Protein AF-A0A9E3TS78-F1 (afdb_monomer)

Foldseek 3Di:
DDDDDDDAQDWDWDDDPPAWIKIKGWHDDDVVDTDIDIDGDPPDDDDDPVCVVVVPDPPDDPDDDDDDDPDDDDDDDDDDDDD

Radius of gyration: 26.9 Å; Cα contacts (8 Å, |Δi|>4): 65; chains: 1; bounding box: 53×76×51 Å

Structure (mmCIF, N/CA/C/O backbone):
data_AF-A0A9E3TS78-F1
#
_entry.id   AF-A0A9E3TS78-F1
#
loop_
_atom_site.group_PDB
_atom_site.id
_atom_site.type_symbol
_atom_site.label_atom_id
_atom_site.label_alt_id
_atom_site.label_comp_id
_atom_site.label_asym_id
_atom_site.label_entity_id
_atom_site.label_seq_id
_atom_site.pdbx_PDB_ins_code
_atom_site.Cartn_x
_atom_site.Cartn_y
_atom_site.Cartn_z
_atom_site.occupancy
_atom_site.B_iso_or_equiv
_atom_site.auth_seq_id
_atom_site.auth_comp_id
_atom_site.auth_asym_id
_atom_site.auth_atom_id
_atom_site.pdbx_PDB_model_num
ATOM 1 N N . MET A 1 1 ? 2.098 16.569 -1.843 1.00 82.50 1 MET A N 1
ATOM 2 C CA . MET A 1 1 ? 1.544 15.409 -1.111 1.00 82.50 1 MET A CA 1
ATOM 3 C C . MET A 1 1 ? 0.117 15.197 -1.588 1.00 82.50 1 MET A C 1
ATOM 5 O O . MET A 1 1 ? -0.644 16.153 -1.553 1.00 82.50 1 MET A O 1
ATOM 9 N N . LEU A 1 2 ? -0.216 14.006 -2.089 1.00 91.12 2 LEU A N 1
ATOM 10 C CA . LEU A 1 2 ? -1.578 13.646 -2.498 1.00 91.12 2 LEU A CA 1
ATOM 11 C C . LEU A 1 2 ? -2.188 12.752 -1.412 1.00 91.12 2 LEU A C 1
ATOM 13 O O . LEU A 1 2 ? -1.521 11.824 -0.958 1.00 91.12 2 LEU A O 1
ATOM 17 N N . THR A 1 3 ? -3.423 13.028 -0.994 1.00 93.38 3 THR A N 1
ATOM 18 C CA . THR A 1 3 ? -4.064 12.349 0.145 1.00 93.38 3 THR A CA 1
ATOM 19 C C . THR A 1 3 ? -5.347 11.662 -0.300 1.00 93.38 3 THR A C 1
ATOM 21 O O . THR A 1 3 ? -6.181 12.269 -0.968 1.00 93.38 3 THR A O 1
ATOM 24 N N . PHE A 1 4 ? -5.534 10.408 0.113 1.00 91.56 4 PHE A N 1
ATOM 25 C CA . PHE A 1 4 ? -6.748 9.641 -0.148 1.00 91.56 4 PHE A CA 1
ATOM 26 C C . PHE A 1 4 ? -7.319 9.077 1.149 1.00 91.56 4 PHE A C 1
ATOM 28 O O . PHE A 1 4 ? -6.580 8.553 1.979 1.00 91.56 4 PHE A O 1
ATOM 35 N N . THR A 1 5 ? -8.643 9.096 1.266 1.00 93.19 5 THR A N 1
ATOM 36 C CA . THR A 1 5 ? -9.371 8.376 2.316 1.00 93.19 5 THR A CA 1
ATOM 37 C C . THR A 1 5 ? -9.989 7.124 1.712 1.00 93.19 5 THR A C 1
ATOM 39 O O . THR A 1 5 ? -10.637 7.194 0.665 1.00 93.19 5 THR A O 1
ATOM 42 N N . ARG A 1 6 ? -9.784 5.971 2.352 1.00 94.88 6 ARG A N 1
ATOM 43 C CA . ARG A 1 6 ? -10.266 4.671 1.873 1.00 94.88 6 ARG A CA 1
ATOM 44 C C . ARG A 1 6 ? -10.995 3.923 2.979 1.00 94.88 6 ARG A C 1
ATOM 46 O O . ARG A 1 6 ? -10.603 3.983 4.141 1.00 94.88 6 ARG A O 1
ATOM 53 N N . LYS A 1 7 ? -12.076 3.237 2.604 1.00 95.94 7 LYS A N 1
ATOM 54 C CA . LYS A 1 7 ? -12.766 2.278 3.478 1.00 95.94 7 LYS A CA 1
ATOM 55 C C . LYS A 1 7 ? -12.016 0.944 3.489 1.00 95.94 7 LYS A C 1
ATOM 57 O O . LYS A 1 7 ? -11.191 0.691 2.614 1.00 95.94 7 LYS A O 1
ATOM 62 N N . ASN A 1 8 ? -12.329 0.086 4.460 1.00 96.75 8 ASN A N 1
ATOM 63 C CA . ASN A 1 8 ? -11.797 -1.276 4.506 1.00 96.75 8 ASN A CA 1
ATOM 64 C C . ASN A 1 8 ? -12.084 -2.029 3.192 1.00 96.75 8 ASN A C 1
ATOM 66 O O . ASN A 1 8 ? -13.201 -1.964 2.680 1.00 96.75 8 ASN A O 1
ATOM 70 N N . GLY A 1 9 ? -11.064 -2.688 2.646 1.00 96.81 9 GLY A N 1
ATOM 71 C CA . GLY A 1 9 ? -11.087 -3.405 1.374 1.00 96.81 9 GLY A CA 1
ATOM 72 C C . GLY A 1 9 ? -10.888 -2.527 0.136 1.00 96.81 9 GLY A C 1
ATOM 73 O O . GLY A 1 9 ? -10.865 -3.057 -0.969 1.00 96.81 9 GLY A O 1
ATOM 74 N N . GLN A 1 10 ? -10.749 -1.203 0.276 1.00 97.94 10 GLN A N 1
ATOM 75 C CA . GLN A 1 10 ? -10.486 -0.324 -0.866 1.00 97.94 10 GLN A CA 1
ATOM 76 C C . GLN A 1 10 ? -8.991 -0.133 -1.111 1.00 97.94 10 GLN A C 1
ATOM 78 O O . GLN A 1 10 ? -8.198 -0.007 -0.173 1.00 97.94 10 GLN A O 1
ATOM 83 N N . SER A 1 11 ? -8.644 -0.012 -2.390 1.00 98.00 11 SER A N 1
ATOM 84 C CA . SER A 1 11 ? -7.262 0.109 -2.840 1.00 98.00 11 SER A CA 1
ATOM 85 C C . SER A 1 11 ? -6.976 1.439 -3.530 1.00 98.00 11 SER A C 1
ATOM 87 O O . SER A 1 11 ? -7.871 2.125 -4.031 1.00 98.00 11 SER A O 1
ATOM 89 N N . VAL A 1 12 ? -5.698 1.795 -3.546 1.00 97.25 12 VAL A N 1
ATOM 90 C CA . VAL A 1 12 ? -5.111 2.854 -4.366 1.00 97.25 12 VAL A CA 1
ATOM 91 C C . VAL A 1 12 ? -4.061 2.200 -5.252 1.00 97.25 12 VAL A C 1
ATOM 93 O O . VAL A 1 12 ? -3.256 1.409 -4.766 1.00 97.25 12 VAL A O 1
ATOM 96 N N . VAL A 1 13 ? -4.067 2.529 -6.541 1.00 96.88 13 VAL A N 1
ATOM 97 C CA . VAL A 1 13 ? -3.078 2.033 -7.501 1.00 96.88 13 VAL A CA 1
ATOM 98 C C . VAL A 1 13 ? -2.110 3.161 -7.823 1.00 96.88 13 VAL A C 1
ATOM 100 O O . VAL A 1 13 ? -2.522 4.250 -8.220 1.00 96.88 13 VAL A O 1
ATOM 103 N N . VAL A 1 14 ? -0.821 2.898 -7.636 1.00 95.62 14 VAL A N 1
ATOM 104 C CA . VAL A 1 14 ? 0.267 3.780 -8.046 1.00 95.62 14 VAL A CA 1
ATOM 105 C C . VAL A 1 14 ? 0.788 3.268 -9.379 1.00 95.62 14 VAL A C 1
ATOM 107 O O . VAL A 1 14 ? 1.321 2.162 -9.466 1.00 95.62 14 VAL A O 1
ATOM 110 N N . GLN A 1 15 ? 0.623 4.079 -10.419 1.00 95.44 15 GLN A N 1
ATOM 111 C CA . GLN A 1 15 ? 1.086 3.770 -11.763 1.00 95.44 15 GLN A CA 1
ATOM 112 C C . GLN A 1 15 ? 2.150 4.783 -12.173 1.00 95.44 15 GLN A C 1
ATOM 114 O O . GLN A 1 15 ? 1.912 5.990 -12.163 1.00 95.44 15 GLN A O 1
ATOM 119 N N . VAL A 1 16 ? 3.324 4.276 -12.535 1.00 93.12 16 VAL A N 1
ATOM 120 C CA . VAL A 1 16 ? 4.434 5.065 -13.071 1.00 93.12 16 VAL A CA 1
ATOM 121 C C . VAL A 1 16 ? 4.693 4.565 -14.488 1.00 93.12 16 VAL A C 1
ATOM 123 O O . VAL A 1 16 ? 4.696 3.360 -14.730 1.00 93.12 16 VAL A O 1
ATOM 126 N N . ALA A 1 17 ? 4.857 5.475 -15.449 1.00 93.88 17 ALA A N 1
ATOM 127 C CA . ALA A 1 17 ? 5.095 5.091 -16.838 1.00 93.88 17 ALA A CA 1
ATOM 128 C C . ALA A 1 17 ? 6.357 4.215 -16.953 1.00 93.88 17 ALA A C 1
ATOM 130 O O . ALA A 1 17 ? 7.386 4.535 -16.365 1.00 93.88 17 ALA A O 1
ATOM 131 N N . GLY A 1 18 ? 6.266 3.108 -17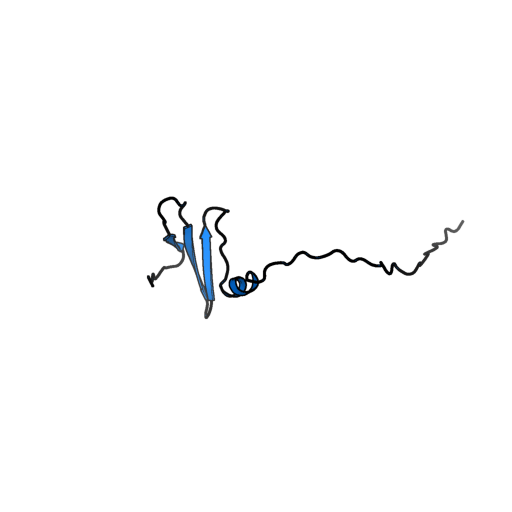.696 1.00 94.00 18 GLY A N 1
ATOM 132 C CA . GLY A 1 18 ? 7.370 2.150 -17.861 1.00 94.00 18 GLY A CA 1
ATOM 133 C C . GLY A 1 18 ? 7.579 1.184 -16.689 1.00 94.00 18 GLY A C 1
ATOM 134 O O . GLY A 1 18 ? 8.480 0.355 -16.743 1.00 94.00 18 GLY A O 1
ATOM 135 N N . HIS A 1 19 ? 6.742 1.256 -15.655 1.00 94.44 19 HIS A N 1
ATOM 136 C CA . HIS A 1 19 ? 6.820 0.423 -14.461 1.00 94.44 19 HIS A CA 1
ATOM 137 C C . HIS A 1 19 ? 5.494 -0.316 -14.240 1.00 94.44 19 HIS A C 1
ATOM 139 O O . HIS A 1 19 ? 4.415 0.203 -14.537 1.00 94.44 19 HIS A O 1
ATOM 145 N N . ALA A 1 20 ? 5.566 -1.544 -13.728 1.00 94.88 20 ALA A N 1
ATOM 146 C CA . ALA A 1 20 ? 4.374 -2.290 -13.351 1.00 94.88 20 ALA A CA 1
ATOM 147 C C . ALA A 1 20 ? 3.676 -1.630 -12.137 1.00 94.88 20 ALA A C 1
ATOM 149 O O . ALA A 1 20 ? 4.329 -1.007 -11.298 1.00 94.88 20 ALA A O 1
ATOM 150 N N . PRO A 1 21 ? 2.338 -1.696 -12.053 1.00 96.81 21 PRO A N 1
ATOM 151 C CA . PRO A 1 21 ? 1.590 -0.975 -11.031 1.00 96.81 21 PRO A CA 1
ATOM 152 C C . PRO A 1 21 ? 1.843 -1.542 -9.628 1.00 96.81 21 PRO A C 1
ATOM 154 O O . PRO A 1 21 ? 1.979 -2.751 -9.447 1.00 96.81 21 PRO A O 1
ATOM 157 N N . LEU A 1 22 ? 1.837 -0.660 -8.627 1.00 96.94 22 LEU A N 1
ATOM 158 C CA . LEU A 1 22 ? 1.815 -1.030 -7.212 1.00 96.94 22 LEU A CA 1
ATOM 159 C C . LEU A 1 22 ? 0.418 -0.764 -6.647 1.00 96.94 22 LEU A C 1
ATOM 161 O O . LEU A 1 22 ? -0.059 0.372 -6.662 1.00 96.94 22 LEU A O 1
ATOM 165 N N . THR A 1 23 ? -0.217 -1.791 -6.099 1.00 97.75 23 THR A N 1
ATOM 166 C CA . THR A 1 23 ? -1.531 -1.694 -5.460 1.00 97.75 23 THR A CA 1
ATOM 167 C C . THR A 1 23 ? -1.375 -1.665 -3.946 1.00 97.75 23 THR A C 1
ATOM 169 O O . THR A 1 23 ? -0.713 -2.517 -3.356 1.00 97.75 23 THR A O 1
ATOM 172 N N . ILE A 1 24 ? -2.004 -0.682 -3.306 1.00 97.50 24 ILE A N 1
ATOM 173 C CA . ILE A 1 24 ? -2.018 -0.506 -1.853 1.00 97.50 24 ILE A CA 1
ATOM 174 C C . ILE A 1 24 ? -3.457 -0.673 -1.378 1.00 97.50 24 ILE A C 1
ATOM 176 O O . ILE A 1 24 ? -4.310 0.152 -1.703 1.00 97.50 24 ILE A O 1
ATOM 180 N N . THR A 1 25 ? -3.732 -1.711 -0.596 1.00 97.94 25 THR A N 1
ATOM 181 C CA . THR A 1 25 ? -5.077 -2.037 -0.101 1.00 97.94 25 THR A CA 1
ATOM 182 C C . THR A 1 25 ? -5.184 -1.737 1.387 1.00 97.94 25 THR A C 1
ATOM 184 O O . THR A 1 25 ? -4.365 -2.192 2.189 1.00 97.94 25 THR A O 1
ATOM 187 N N . PHE A 1 26 ? -6.209 -0.980 1.778 1.00 97.62 26 PHE A N 1
ATOM 188 C CA . PHE A 1 26 ? -6.493 -0.695 3.181 1.00 97.62 26 PHE A CA 1
ATOM 189 C C . PHE A 1 26 ? -7.315 -1.836 3.792 1.00 97.62 26 PHE A C 1
ATOM 191 O O . PHE A 1 26 ? -8.474 -2.028 3.437 1.00 97.62 26 PHE A O 1
ATOM 198 N N . MET A 1 27 ? -6.721 -2.576 4.728 1.00 97.50 27 MET A N 1
ATOM 199 C CA . MET A 1 27 ? -7.312 -3.778 5.343 1.00 97.50 27 MET A CA 1
ATOM 200 C C . MET A 1 27 ? -8.040 -3.490 6.665 1.00 97.50 27 MET A C 1
ATOM 202 O O . MET A 1 27 ? -8.619 -4.387 7.281 1.00 97.50 27 MET A O 1
ATOM 206 N N . GLY A 1 28 ? -8.003 -2.238 7.123 1.00 95.44 28 GLY A N 1
ATOM 207 C CA . GLY A 1 28 ? -8.674 -1.784 8.334 1.00 95.44 28 GLY A CA 1
ATOM 208 C C . GLY A 1 28 ? -7.768 -0.974 9.255 1.00 95.44 28 GLY A C 1
ATOM 209 O O . GLY A 1 28 ? -6.562 -0.834 9.041 1.00 95.44 28 GLY A O 1
ATOM 210 N N . SER A 1 29 ? -8.365 -0.438 10.314 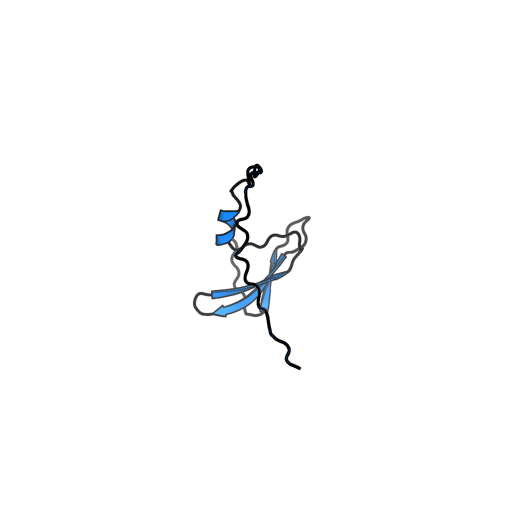1.00 95.44 29 SER A N 1
ATOM 211 C CA . SER A 1 29 ? -7.672 0.343 11.337 1.00 95.44 29 SER A CA 1
ATOM 212 C C . SER A 1 29 ? -8.044 -0.115 12.743 1.00 95.44 29 SER A C 1
ATOM 214 O O . SER A 1 29 ? -9.102 -0.693 12.990 1.00 95.44 29 SER A O 1
ATOM 216 N N . ARG A 1 30 ? -7.133 0.144 13.679 1.00 93.88 30 ARG A N 1
ATOM 217 C CA . ARG A 1 30 ? -7.319 0.040 15.130 1.00 93.88 30 ARG A CA 1
ATOM 218 C C . ARG A 1 30 ? -6.769 1.328 15.759 1.00 93.88 30 ARG A C 1
ATOM 220 O O . ARG A 1 30 ? -6.017 2.037 15.090 1.00 93.88 30 ARG A O 1
ATOM 227 N N . PRO A 1 31 ? -7.092 1.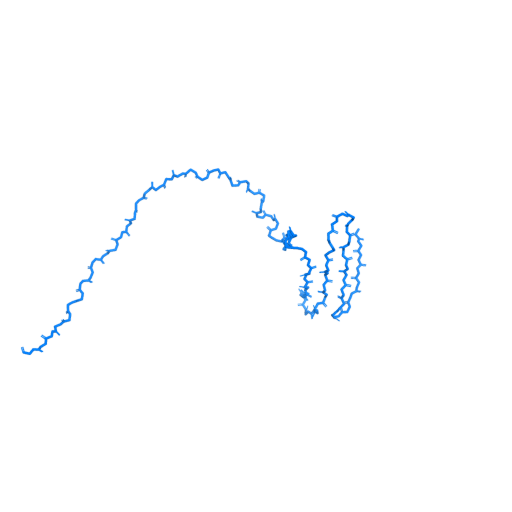667 17.016 1.00 95.06 31 PRO A N 1
ATOM 228 C CA . PRO A 1 31 ? -6.529 2.855 17.656 1.00 95.06 31 PRO A CA 1
ATOM 229 C C . PRO A 1 31 ? -4.995 2.893 17.536 1.00 95.06 31 PRO A C 1
ATOM 231 O O . PRO A 1 31 ? -4.308 1.952 17.933 1.00 95.06 31 PRO A O 1
ATOM 234 N N . GLY A 1 32 ? -4.473 3.950 16.906 1.00 94.62 32 GLY A N 1
ATOM 235 C CA . GLY A 1 32 ? -3.039 4.147 16.665 1.00 94.62 32 GLY A CA 1
ATOM 236 C C . GLY A 1 32 ? -2.391 3.238 15.610 1.00 94.62 32 GLY A C 1
ATOM 237 O O . GLY A 1 32 ? -1.175 3.294 15.451 1.00 94.62 32 GLY A O 1
ATOM 238 N N . LYS A 1 33 ? -3.147 2.387 14.898 1.00 94.50 33 LYS A N 1
ATOM 239 C CA . LYS A 1 33 ? -2.599 1.455 13.896 1.00 94.50 33 LYS A CA 1
ATOM 240 C C . LYS A 1 33 ? -3.476 1.354 12.650 1.00 94.50 33 LYS A C 1
ATOM 242 O O . LYS A 1 33 ? -4.702 1.353 12.712 1.00 94.50 33 LYS A O 1
ATOM 247 N N . CYS A 1 34 ? -2.828 1.175 11.510 1.00 94.81 34 CYS A N 1
ATOM 248 C CA . CYS A 1 34 ? -3.461 0.911 10.226 1.00 94.81 34 CYS A CA 1
ATOM 249 C C . CYS A 1 34 ? -2.865 -0.372 9.643 1.00 94.81 34 CYS A C 1
ATOM 251 O O . CYS A 1 34 ? -1.654 -0.579 9.736 1.00 94.81 34 CYS A O 1
ATOM 253 N N . GLN A 1 35 ? -3.705 -1.231 9.067 1.00 96.50 35 GLN A N 1
ATOM 254 C CA . GLN A 1 35 ? -3.256 -2.401 8.328 1.00 96.50 35 GLN A CA 1
ATOM 255 C C . GLN A 1 35 ? -3.338 -2.115 6.829 1.00 96.50 35 GLN A C 1
ATOM 257 O O . GLN A 1 35 ? -4.408 -1.828 6.291 1.00 96.50 35 GLN A O 1
ATOM 262 N N . LEU A 1 36 ? -2.193 -2.221 6.163 1.00 97.19 36 LEU A N 1
ATOM 263 C CA . LEU A 1 36 ? -2.051 -2.053 4.722 1.00 97.19 36 LEU A CA 1
ATOM 264 C C . LEU A 1 36 ? -1.518 -3.353 4.125 1.00 97.19 36 LEU A C 1
ATOM 266 O O . LEU A 1 36 ? -0.638 -3.985 4.711 1.00 97.19 36 LEU A O 1
ATOM 270 N N . ALA A 1 37 ? -2.044 -3.733 2.969 1.00 97.44 37 ALA A N 1
ATOM 271 C CA . ALA A 1 37 ? -1.489 -4.779 2.124 1.00 97.44 37 ALA A CA 1
ATOM 272 C C . ALA A 1 37 ? -0.927 -4.140 0.853 1.00 97.44 37 ALA A C 1
ATOM 274 O O . ALA A 1 37 ? -1.491 -3.172 0.341 1.00 97.44 37 ALA A O 1
ATOM 275 N N . PHE A 1 38 ? 0.181 -4.682 0.363 1.00 97.31 38 PHE A N 1
ATOM 276 C CA . PHE A 1 38 ? 0.824 -4.222 -0.856 1.00 97.31 38 PHE A CA 1
ATOM 277 C C . PHE A 1 38 ? 0.924 -5.384 -1.829 1.00 97.31 38 PHE A C 1
ATOM 279 O O . PHE A 1 38 ? 1.352 -6.471 -1.447 1.00 97.31 38 PHE A O 1
ATOM 286 N N . GLU A 1 39 ? 0.549 -5.132 -3.072 1.00 96.69 39 GLU A N 1
ATOM 287 C CA . GLU A 1 39 ? 0.650 -6.089 -4.162 1.00 96.69 39 GLU A CA 1
ATOM 288 C C . GLU A 1 39 ? 1.344 -5.412 -5.335 1.00 96.69 39 GLU A C 1
ATOM 290 O O . GLU A 1 39 ? 0.970 -4.314 -5.751 1.00 96.69 39 GLU A O 1
ATOM 295 N N . GLY A 1 40 ? 2.388 -6.051 -5.842 1.00 94.88 40 GLY A N 1
ATOM 296 C CA . GLY A 1 40 ? 3.185 -5.517 -6.926 1.00 94.88 40 GLY A CA 1
ATOM 297 C C . GLY A 1 40 ? 4.341 -6.447 -7.289 1.00 94.88 40 GLY A C 1
ATOM 298 O O . GLY A 1 40 ? 4.450 -7.548 -6.741 1.00 94.88 40 GLY A O 1
ATOM 299 N N . PRO A 1 41 ? 5.197 -6.004 -8.215 1.00 94.00 41 PRO A N 1
ATOM 300 C CA . PRO A 1 41 ? 6.356 -6.761 -8.671 1.00 94.00 41 PRO A CA 1
ATOM 301 C C . PRO A 1 41 ? 7.351 -7.059 -7.540 1.00 94.00 41 PRO A C 1
ATOM 303 O O . PRO A 1 41 ? 7.530 -6.247 -6.630 1.00 94.00 41 PRO A O 1
ATOM 306 N N . GLN A 1 42 ? 8.028 -8.210 -7.606 1.00 91.19 42 GLN A N 1
ATOM 307 C CA . GLN A 1 42 ? 8.975 -8.641 -6.565 1.00 91.19 42 GLN A CA 1
ATOM 308 C C . GLN A 1 42 ? 10.228 -7.763 -6.498 1.00 91.19 42 GLN A C 1
ATOM 310 O O . GLN A 1 42 ? 10.865 -7.671 -5.451 1.00 91.19 42 GLN A O 1
ATOM 315 N N . GLU A 1 43 ? 10.574 -7.095 -7.598 1.00 92.38 43 GLU A N 1
ATOM 316 C CA . GLU A 1 43 ? 11.678 -6.142 -7.653 1.00 92.38 43 GLU A CA 1
ATOM 317 C C . GLU A 1 43 ? 11.432 -4.885 -6.800 1.00 92.38 43 GLU A C 1
ATOM 319 O O . GLU A 1 43 ? 12.377 -4.158 -6.485 1.00 92.38 43 GLU A O 1
ATOM 324 N N . TYR A 1 44 ? 10.186 -4.608 -6.394 1.00 93.31 44 TYR A N 1
ATOM 325 C CA . TYR A 1 44 ? 9.879 -3.448 -5.562 1.00 93.31 44 TYR A CA 1
ATOM 326 C C . TYR A 1 44 ? 10.163 -3.743 -4.098 1.00 93.31 44 TYR A C 1
ATOM 328 O O . TYR A 1 44 ? 9.562 -4.609 -3.465 1.00 93.31 44 TYR A O 1
ATOM 336 N N . ARG A 1 45 ? 11.060 -2.947 -3.516 1.00 91.19 45 ARG A N 1
ATOM 337 C CA . ARG A 1 45 ? 11.379 -3.022 -2.090 1.00 91.19 45 ARG A CA 1
ATOM 338 C C . ARG A 1 45 ? 10.419 -2.135 -1.307 1.00 91.19 45 ARG A C 1
ATOM 340 O O . ARG A 1 45 ? 10.522 -0.910 -1.324 1.00 91.19 45 ARG A O 1
ATOM 347 N N . ILE A 1 46 ? 9.487 -2.768 -0.602 1.00 92.44 46 ILE A N 1
ATOM 348 C CA . ILE A 1 46 ? 8.513 -2.093 0.259 1.00 92.44 46 ILE A CA 1
ATOM 349 C C . ILE A 1 46 ? 9.035 -2.137 1.689 1.00 92.44 46 ILE A C 1
ATOM 351 O O . ILE A 1 46 ? 9.050 -3.183 2.334 1.00 92.44 46 ILE A O 1
ATOM 355 N N . LEU A 1 47 ? 9.497 -0.991 2.176 1.00 92.75 47 LEU A N 1
ATOM 356 C CA . LEU A 1 47 ? 10.149 -0.871 3.475 1.00 92.75 47 LEU A CA 1
ATOM 357 C C . LEU A 1 47 ? 9.345 0.047 4.386 1.00 92.75 47 LEU A C 1
ATOM 359 O O . LEU A 1 47 ? 8.835 1.082 3.949 1.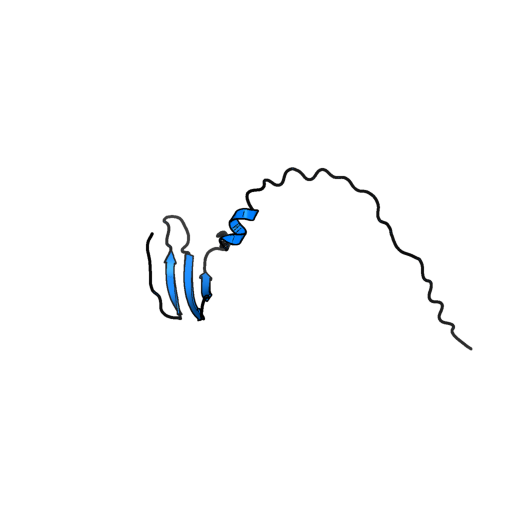00 92.75 47 LEU A O 1
ATOM 363 N N . ARG A 1 48 ? 9.289 -0.307 5.671 1.00 92.19 48 ARG A N 1
ATOM 364 C CA . ARG A 1 48 ? 8.844 0.629 6.703 1.00 92.19 48 ARG A CA 1
ATOM 365 C C . ARG A 1 48 ? 9.899 1.714 6.884 1.00 92.19 48 ARG A C 1
ATOM 367 O O . ARG A 1 48 ? 11.090 1.457 6.708 1.00 92.19 48 ARG A O 1
ATOM 374 N N . GLU A 1 49 ? 9.466 2.925 7.203 1.00 91.19 49 GLU A N 1
ATOM 375 C CA . GLU A 1 49 ? 10.356 4.084 7.275 1.00 91.19 49 GLU A CA 1
ATOM 376 C C . GLU A 1 49 ? 11.492 3.881 8.285 1.00 91.19 49 GLU A C 1
ATOM 378 O O . GLU A 1 49 ? 12.644 4.176 7.973 1.00 91.19 49 GLU A O 1
ATOM 383 N N . GLU A 1 50 ? 11.210 3.254 9.429 1.00 91.12 50 GLU A N 1
ATOM 384 C CA . GLU A 1 50 ? 12.203 2.951 10.462 1.00 91.12 50 GLU A CA 1
ATOM 385 C C . GLU A 1 50 ? 13.323 2.005 9.992 1.00 91.12 50 GLU A C 1
ATOM 387 O O . GLU A 1 50 ? 14.399 1.972 10.591 1.00 91.12 50 GLU A O 1
ATOM 392 N N . LEU A 1 51 ? 13.100 1.249 8.912 1.00 87.81 51 LEU A N 1
ATOM 393 C CA . LEU A 1 51 ? 14.100 0.358 8.323 1.00 87.81 51 LEU A CA 1
ATOM 394 C C . LEU A 1 51 ? 14.975 1.063 7.280 1.00 87.81 51 LEU A C 1
ATOM 396 O O . LEU A 1 51 ? 16.094 0.613 7.039 1.00 87.81 51 LEU A O 1
ATOM 400 N N . LYS A 1 52 ? 14.524 2.187 6.703 1.00 79.50 52 LYS A N 1
ATOM 401 C CA . LYS A 1 52 ? 15.292 2.926 5.685 1.00 79.50 52 LYS A CA 1
ATOM 402 C C . LYS A 1 52 ? 16.610 3.483 6.231 1.00 79.50 52 LYS A C 1
ATOM 404 O O . LYS A 1 52 ? 17.594 3.516 5.503 1.00 79.50 52 LYS A O 1
ATOM 409 N N . LEU A 1 53 ? 16.657 3.869 7.510 1.00 64.69 53 LEU A N 1
ATOM 410 C CA . LEU A 1 53 ? 17.864 4.42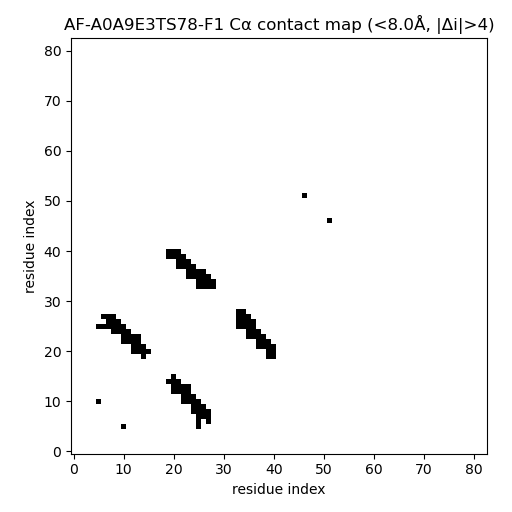4 8.141 1.00 64.69 53 LEU A CA 1
ATOM 411 C C . LEU A 1 53 ? 19.006 3.410 8.335 1.00 64.69 53 LEU A C 1
ATOM 413 O O . LEU A 1 53 ? 20.131 3.818 8.602 1.00 64.69 53 LEU A O 1
ATOM 417 N N . ARG A 1 54 ? 18.747 2.099 8.230 1.00 60.06 54 ARG A N 1
ATOM 418 C CA . ARG A 1 54 ? 19.767 1.062 8.474 1.00 60.06 54 ARG A CA 1
ATOM 419 C C . ARG A 1 54 ? 20.521 0.613 7.222 1.00 60.06 54 ARG A C 1
ATOM 421 O O . ARG A 1 54 ? 21.532 -0.064 7.360 1.00 60.06 54 ARG A O 1
ATOM 428 N N . GLU A 1 55 ? 20.067 0.987 6.026 1.00 55.47 55 GLU A N 1
ATOM 429 C CA . GLU A 1 55 ? 20.721 0.606 4.760 1.00 55.47 55 GLU A CA 1
ATOM 430 C C . GLU A 1 55 ? 21.773 1.614 4.268 1.00 55.47 55 GLU A C 1
ATOM 432 O O . GLU A 1 55 ? 22.489 1.337 3.312 1.00 55.47 55 GLU A O 1
ATOM 437 N N . SER A 1 56 ? 21.932 2.763 4.931 1.00 50.69 56 SE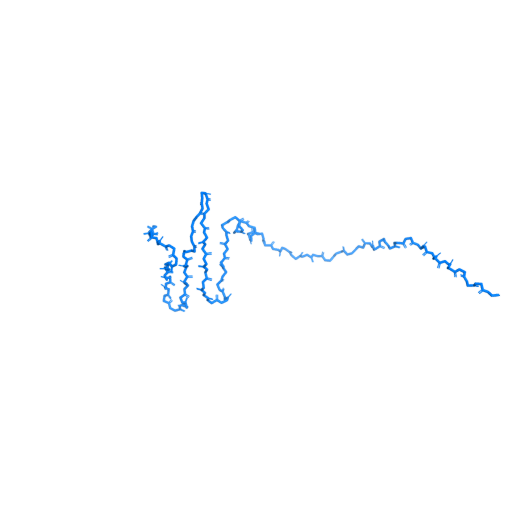R A N 1
ATOM 438 C CA . SER A 1 56 ? 22.929 3.784 4.575 1.00 50.69 56 SER A CA 1
ATOM 439 C C . SER A 1 56 ? 24.287 3.587 5.264 1.00 50.69 56 SER A C 1
ATOM 441 O O . SER A 1 56 ? 24.951 4.564 5.605 1.00 50.69 56 SER A O 1
ATOM 443 N N . VAL A 1 57 ? 24.708 2.341 5.493 1.00 46.28 57 VAL A N 1
ATOM 444 C CA . VAL A 1 57 ? 26.094 2.023 5.862 1.00 46.28 57 VAL A CA 1
ATOM 445 C C . VAL A 1 57 ? 26.652 1.136 4.753 1.00 46.28 57 VAL A C 1
ATOM 447 O O . VAL A 1 57 ? 26.177 0.009 4.604 1.00 46.28 57 VAL A O 1
ATOM 450 N N . PRO A 1 58 ? 27.619 1.607 3.942 1.00 47.94 58 PRO A N 1
ATOM 451 C CA . PRO A 1 58 ? 28.288 0.725 3.004 1.00 47.94 58 PRO A CA 1
ATOM 452 C C . PRO A 1 58 ? 28.962 -0.375 3.821 1.00 47.94 58 PRO A C 1
ATOM 454 O O . PRO A 1 58 ? 29.781 -0.093 4.698 1.00 47.94 58 PRO A O 1
ATOM 457 N N . ALA A 1 59 ? 28.590 -1.627 3.559 1.00 50.53 59 ALA A N 1
ATOM 458 C CA . ALA A 1 59 ? 29.340 -2.775 4.031 1.00 50.53 59 ALA A CA 1
ATOM 459 C C . ALA A 1 59 ? 30.745 -2.676 3.420 1.00 50.53 59 ALA A C 1
ATOM 461 O O . ALA A 1 59 ? 30.968 -3.043 2.268 1.00 50.53 59 ALA A O 1
ATOM 462 N N . GLY A 1 60 ? 31.679 -2.094 4.174 1.00 48.12 60 GLY A N 1
ATOM 463 C CA . GLY A 1 60 ? 33.099 -2.205 3.879 1.00 48.12 60 GLY A CA 1
ATOM 464 C C . GLY A 1 60 ? 33.486 -3.686 3.854 1.00 48.12 60 GLY A C 1
ATOM 465 O O . GLY A 1 60 ? 32.836 -4.495 4.525 1.00 48.12 60 GLY A O 1
ATOM 466 N N . PRO A 1 61 ? 34.510 -4.068 3.075 1.00 46.47 61 PRO A N 1
ATOM 467 C CA . PRO A 1 61 ? 34.897 -5.463 2.939 1.00 46.47 61 PRO A CA 1
ATOM 468 C C . PRO A 1 61 ? 35.229 -6.023 4.324 1.00 46.47 61 PRO A C 1
ATOM 470 O O . PRO A 1 61 ? 36.134 -5.533 5.001 1.00 46.47 61 PRO A O 1
ATOM 473 N N . SER A 1 62 ? 34.471 -7.028 4.767 1.00 51.62 62 SER A N 1
ATOM 474 C CA . SER A 1 62 ? 34.809 -7.804 5.955 1.00 51.62 62 SER A CA 1
ATOM 475 C C . SER A 1 62 ? 36.073 -8.595 5.642 1.00 51.62 62 SER A C 1
ATOM 477 O O . SER A 1 62 ? 36.027 -9.635 4.994 1.00 51.62 62 SER A O 1
ATOM 479 N N . PHE A 1 63 ? 37.210 -8.036 6.048 1.00 52.09 63 PHE A N 1
ATOM 480 C CA . PHE A 1 63 ? 38.491 -8.719 6.057 1.00 52.09 63 PHE A CA 1
ATOM 481 C C . PHE A 1 63 ? 38.383 -9.936 6.981 1.00 52.09 63 PHE A C 1
ATOM 483 O O . PHE A 1 63 ? 37.940 -9.823 8.125 1.00 52.09 63 PHE A O 1
ATOM 490 N N . GLU A 1 64 ? 38.762 -11.096 6.457 1.00 57.25 64 GLU A N 1
ATOM 491 C CA . GLU A 1 64 ? 38.918 -12.333 7.209 1.00 57.25 64 GLU A CA 1
ATOM 492 C C . GLU A 1 64 ? 39.843 -12.127 8.420 1.00 57.25 64 GLU A C 1
ATOM 494 O O . GLU A 1 64 ? 40.975 -11.670 8.270 1.00 57.25 64 GLU A O 1
ATOM 499 N N . SER A 1 65 ? 39.399 -12.536 9.612 1.00 46.28 65 SER A N 1
ATOM 500 C CA . SER A 1 65 ? 40.293 -13.114 10.622 1.00 46.28 65 SER A CA 1
ATOM 501 C C . SER A 1 65 ? 39.523 -14.027 11.593 1.00 46.28 65 SER A C 1
ATOM 503 O O . SER A 1 65 ? 38.877 -13.602 12.547 1.00 46.28 65 SER A O 1
ATOM 505 N N . GLN A 1 66 ? 39.593 -15.338 11.347 1.00 49.50 66 GLN A N 1
ATOM 506 C CA . GLN A 1 66 ? 39.602 -16.337 12.432 1.00 49.50 66 GLN A CA 1
ATOM 507 C C . GLN A 1 66 ? 40.813 -16.058 13.349 1.00 49.50 66 GLN A C 1
ATOM 509 O O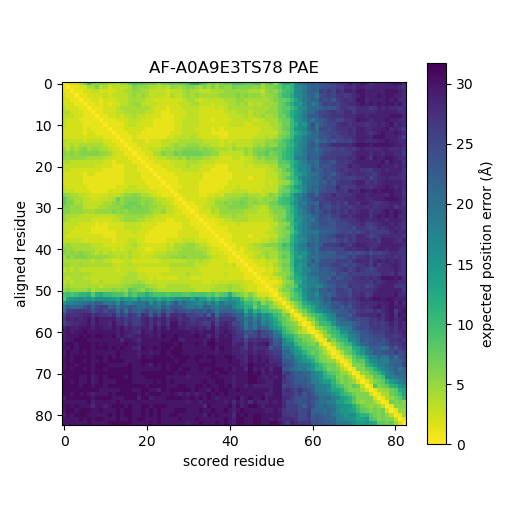 . GLN A 1 66 ? 41.815 -15.568 12.817 1.00 49.50 66 GLN A O 1
ATOM 514 N N . PRO A 1 67 ? 40.804 -16.365 14.676 1.00 51.50 67 PRO A N 1
ATOM 515 C CA . PRO A 1 67 ? 40.672 -17.741 15.219 1.00 51.50 67 PRO A CA 1
ATOM 516 C C . PRO A 1 67 ? 40.110 -17.810 16.679 1.00 51.50 67 PRO A C 1
ATOM 518 O O . PRO A 1 67 ? 39.591 -16.817 17.180 1.00 51.50 67 PRO A O 1
ATOM 521 N N . PRO A 1 68 ? 40.297 -18.906 17.448 1.00 51.09 68 PRO A N 1
ATOM 522 C CA . PRO A 1 68 ? 39.962 -20.302 17.199 1.00 51.09 68 PRO A CA 1
ATOM 523 C C . PRO A 1 68 ? 38.770 -20.768 18.066 1.00 51.09 68 PRO A C 1
ATOM 525 O O . PRO A 1 68 ? 38.397 -20.184 19.081 1.00 51.09 68 PRO A O 1
ATOM 528 N N . ILE A 1 69 ? 38.192 -21.885 17.645 1.00 58.84 69 ILE A N 1
ATOM 529 C CA . ILE A 1 69 ? 37.074 -22.585 18.272 1.00 58.84 69 ILE A CA 1
ATOM 530 C C . ILE A 1 69 ? 37.511 -23.128 19.645 1.00 58.84 69 ILE A C 1
ATOM 532 O O . ILE A 1 69 ? 38.34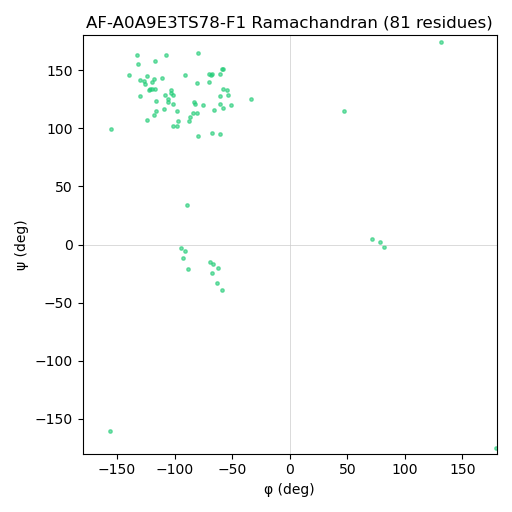9 -24.025 19.718 1.00 58.84 69 ILE A O 1
ATOM 536 N N . CYS A 1 70 ? 36.910 -22.641 20.733 1.00 45.66 70 CYS A N 1
ATOM 537 C CA . CYS A 1 70 ? 36.935 -23.335 22.024 1.00 45.66 70 CYS A CA 1
ATOM 538 C C . CYS A 1 70 ? 35.881 -24.453 21.997 1.00 45.66 70 CYS A C 1
ATOM 540 O O . CYS A 1 70 ? 34.707 -24.207 22.270 1.00 45.66 70 CYS A O 1
ATOM 542 N N . ALA A 1 71 ? 36.283 -25.674 21.637 1.00 52.88 71 ALA A N 1
ATOM 543 C CA . ALA A 1 71 ? 35.408 -26.846 21.648 1.00 52.88 71 ALA A CA 1
ATOM 544 C C . ALA A 1 71 ? 35.592 -27.686 22.928 1.00 52.88 71 ALA A C 1
ATOM 546 O O . ALA A 1 71 ? 36.551 -28.433 23.077 1.00 52.88 71 ALA A O 1
ATOM 547 N N . THR A 1 72 ? 34.630 -27.499 23.833 1.00 52.44 72 THR A N 1
ATOM 548 C CA . THR A 1 72 ? 33.826 -28.489 24.574 1.00 52.44 72 THR A CA 1
ATOM 549 C C . THR A 1 72 ? 34.492 -29.690 25.267 1.00 52.44 72 THR A C 1
ATOM 551 O O . THR A 1 72 ? 34.940 -30.658 24.659 1.00 52.44 72 THR A O 1
ATOM 554 N N . THR A 1 73 ? 34.372 -29.646 26.595 1.00 52.53 73 THR A N 1
ATOM 555 C CA . THR A 1 73 ? 34.479 -30.704 27.606 1.00 52.53 73 THR A CA 1
ATOM 556 C C . THR A 1 73 ? 33.977 -32.078 27.149 1.00 52.53 73 THR A C 1
ATOM 558 O O . THR A 1 73 ? 32.821 -32.252 26.768 1.00 52.53 73 THR A O 1
ATOM 561 N N . SER A 1 74 ? 34.850 -33.076 27.280 1.00 47.09 74 SER A N 1
ATOM 562 C CA . SER A 1 74 ? 34.539 -34.494 27.113 1.00 47.09 74 SER A CA 1
ATOM 563 C C . SER A 1 74 ? 33.778 -35.016 28.338 1.00 47.09 74 SER A C 1
ATOM 565 O O . SER A 1 74 ? 34.302 -34.984 29.450 1.00 47.09 74 SER A O 1
ATOM 567 N N . ALA A 1 75 ? 32.553 -35.511 28.148 1.00 47.44 75 ALA A N 1
ATOM 568 C CA . ALA A 1 75 ? 31.846 -36.328 29.133 1.00 47.44 75 ALA A CA 1
ATOM 569 C C . ALA A 1 75 ? 31.462 -37.656 28.471 1.00 47.44 75 ALA A C 1
ATOM 571 O O . ALA A 1 75 ? 30.584 -37.716 27.611 1.00 47.44 75 ALA A O 1
ATOM 572 N N . ARG A 1 76 ? 32.161 -38.728 28.853 1.00 60.69 76 ARG A N 1
ATOM 573 C CA . ARG A 1 76 ? 31.873 -40.099 28.425 1.00 60.69 76 ARG A CA 1
ATOM 574 C C . ARG A 1 76 ? 30.839 -40.686 29.383 1.00 60.69 76 ARG A C 1
ATOM 576 O O . ARG A 1 76 ? 31.151 -40.948 30.540 1.00 60.69 76 ARG A O 1
ATOM 583 N N . ILE A 1 77 ? 29.615 -40.878 28.902 1.00 57.78 77 ILE A N 1
ATOM 584 C CA . ILE A 1 77 ? 28.596 -41.669 29.596 1.00 57.78 77 ILE A CA 1
ATOM 585 C C . ILE A 1 77 ? 28.902 -43.142 29.304 1.00 57.78 77 ILE A C 1
ATOM 587 O O . ILE A 1 77 ? 28.799 -43.577 28.159 1.00 57.78 77 ILE A O 1
ATOM 591 N N . THR A 1 78 ? 29.298 -43.899 30.328 1.00 59.41 78 THR A N 1
ATOM 592 C CA . THR A 1 78 ? 29.393 -45.364 30.274 1.00 59.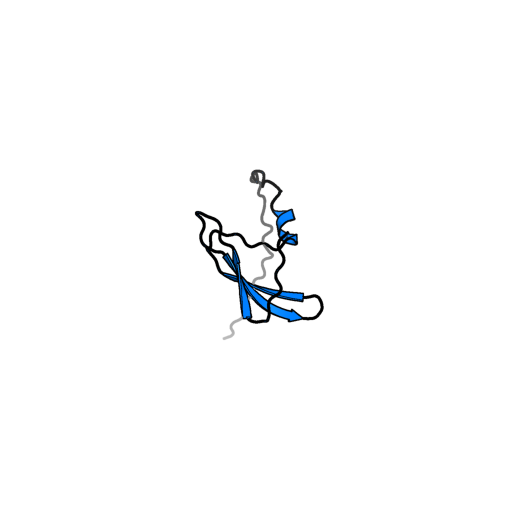41 78 THR A CA 1
ATOM 593 C C . THR A 1 78 ? 28.169 -45.932 30.981 1.00 59.41 78 THR A C 1
ATOM 595 O O . THR A 1 78 ? 28.102 -45.932 32.208 1.00 59.41 78 THR A O 1
ATOM 598 N N . THR A 1 79 ? 27.183 -46.396 30.220 1.00 61.53 79 THR A N 1
ATOM 599 C CA . THR A 1 79 ? 26.107 -47.242 30.742 1.00 61.53 79 THR A CA 1
ATOM 600 C C . THR A 1 79 ? 26.594 -48.689 30.779 1.00 61.53 79 THR A C 1
ATOM 602 O O . THR A 1 79 ? 27.035 -49.239 29.771 1.00 61.53 79 THR A O 1
ATOM 605 N N . GLY A 1 80 ? 26.559 -49.291 31.969 1.00 44.38 80 GLY A N 1
ATOM 606 C CA . GLY A 1 80 ? 26.844 -50.707 32.174 1.00 44.38 80 GLY A CA 1
ATOM 607 C C . GLY A 1 80 ? 25.734 -51.586 31.600 1.00 44.38 80 GLY A C 1
ATOM 608 O O . GLY A 1 80 ? 24.553 -51.274 31.743 1.00 44.38 80 GLY A O 1
ATOM 609 N N . PHE A 1 81 ? 26.126 -52.691 30.972 1.00 53.50 81 PHE A N 1
ATOM 610 C CA . PHE A 1 81 ? 25.241 -53.799 30.632 1.00 53.50 81 PHE A CA 1
ATOM 611 C C . PHE A 1 81 ? 25.611 -54.966 31.545 1.00 53.50 81 PHE A C 1
ATOM 613 O O . PHE A 1 81 ? 26.751 -55.427 31.528 1.00 53.50 81 PHE A O 1
ATOM 620 N N . GLY A 1 82 ? 24.666 -55.378 32.386 1.00 45.09 82 GLY A N 1
ATOM 621 C CA . GLY A 1 82 ? 24.780 -56.584 33.192 1.00 45.09 82 GLY A CA 1
ATOM 622 C C . GLY A 1 82 ? 24.438 -57.821 32.370 1.00 45.09 82 GLY A C 1
ATOM 623 O O . GLY A 1 82 ? 23.483 -57.806 31.592 1.00 45.09 82 GLY A O 1
ATOM 624 N N . SER A 1 83 ? 25.217 -58.877 32.566 1.00 41.84 83 SER A N 1
ATOM 625 C CA . SER A 1 83 ? 24.824 -60.291 32.594 1.00 41.84 83 SER A CA 1
ATOM 626 C C . SER A 1 83 ? 25.957 -61.053 33.269 1.00 41.84 83 SER A C 1
ATOM 628 O O . SER A 1 83 ? 27.117 -60.812 32.867 1.00 41.84 83 SER A O 1
#

Nearest PDB structures (foldseek):
  3mql-assembly1_A  TM=6.010E-01  e=2.935E+00  Homo sapiens
  2ec3-assembly1_A  TM=4.296E-01  e=1.994E+00  Homo sapiens

pLDDT: mean 78.47, std 20.95, range [41.84, 98.0]

Solvent-accessible surface area (backbone atoms only — not comparable to full-atom values): 6046 Å² total; per-residue (Å²): 138,89,84,85,89,75,56,69,77,36,68,49,76,49,77,49,92,99,50,82,54,38,37,42,31,32,71,40,73,52,95,97,45,74,44,72,48,79,48,58,63,85,88,61,84,86,73,58,74,87,58,61,76,70,70,81,59,84,82,66,85,81,74,87,77,87,85,80,87,86,81,77,88,88,79,86,85,80,83,86,82,89,130

Sequence (83 aa):
MLTFTRKNGQSVVVQVAGHAPLTITFMGSRPGKCQLAFEGPQEYRILREELKLRESVPAGPSFESQPPICATTSARITTGFGS

Mean predicted aligned error: 15.25 Å

Secondary structure (DSSP, 8-state):
-------TT-EEEE--TTS--EEEEEEEEETTEEEEEEE--TT-----HHHHTTS-S--------------------------